Protein AF-A0A814K4F9-F1 (afdb_monomer_lite)

Foldseek 3Di:
DKDWDFDADPVQQWGPDTDMDDPPRVVLVVVVVVCNVVGDGLVNLCPDQADPPDPNRCSSDDDDDVVVVDDPDDPDD

Organism: NCBI:txid433720

InterPro domains:
  IPR004099 Pyridine nucleotide-disulphide oxidoreductase, dimerisation domain [PF02852] (3-61)
  IPR016156 FAD/NAD-linked reductase, dimerisation domain superfamily [G3DSA:3.30.390.30] (1-77)
  IPR016156 FAD/NAD-linked reductase, dimerisation domain superfamily [SSF55424] (3-68)
  IPR046952 Glutathione reductase/thioredoxin reductase-like [PTHR42737] (2-63)

Sequence (77 aa):
MSYCKLIVDKNTDRVIGFHVLSPNAGEITQGYALGMRLGATKNDFDMTIGIHPTCAENLTTLSVTKSSGDSAAQEGC

Secondary structure (DSSP, 8-state):
--EEEEEE-TTT-BEEEEEEESTTHHHHHHHHHHHHHHT-BHHHHHHSPPPSS-TTGGGGS----TTT---------

Structure (mmCIF, N/CA/C/O backbone):
data_AF-A0A814K4F9-F1
#
_entry.id   AF-A0A814K4F9-F1
#
l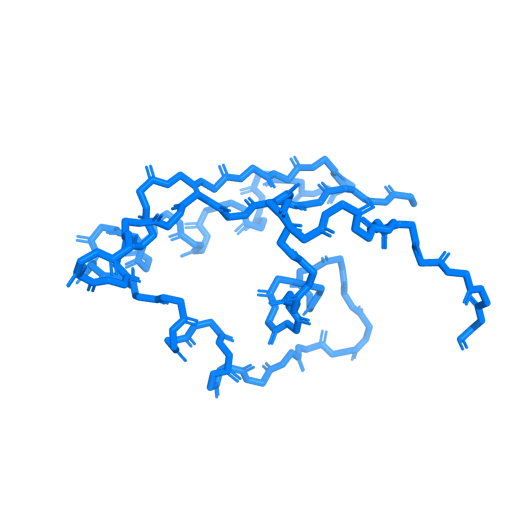oop_
_atom_site.group_PDB
_atom_site.id
_atom_site.type_symbol
_atom_site.label_atom_id
_atom_site.label_alt_id
_atom_site.label_comp_id
_atom_site.label_asym_id
_atom_site.label_entity_id
_atom_site.label_seq_id
_atom_site.pdbx_PDB_ins_code
_atom_site.Cartn_x
_atom_site.Cartn_y
_atom_site.Cartn_z
_atom_site.occupancy
_atom_site.B_iso_or_equiv
_atom_site.auth_seq_id
_atom_site.auth_comp_id
_atom_site.auth_asym_id
_atom_site.auth_atom_id
_atom_site.pdbx_PDB_model_num
ATOM 1 N N . MET A 1 1 ? 10.809 7.649 -10.215 1.00 64.69 1 MET A N 1
ATOM 2 C CA . MET A 1 1 ? 9.721 8.596 -9.900 1.00 64.69 1 MET A CA 1
ATOM 3 C C . MET A 1 1 ? 8.459 7.788 -9.684 1.00 64.69 1 MET A C 1
ATOM 5 O O . MET A 1 1 ? 8.052 7.082 -10.600 1.00 64.69 1 MET A O 1
ATOM 9 N N . SER A 1 2 ? 7.915 7.814 -8.472 1.00 86.00 2 SER A N 1
ATOM 10 C CA . SER A 1 2 ? 6.702 7.079 -8.120 1.00 86.00 2 SER A CA 1
ATOM 11 C C . SER A 1 2 ? 5.730 7.980 -7.373 1.00 86.00 2 SER A C 1
ATOM 13 O O . SER A 1 2 ? 6.159 8.796 -6.564 1.00 86.00 2 SER A O 1
ATOM 15 N N . TYR A 1 3 ? 4.435 7.810 -7.611 1.00 95.31 3 TYR A N 1
ATOM 16 C CA . TYR A 1 3 ? 3.375 8.403 -6.798 1.00 95.31 3 TYR A CA 1
ATOM 17 C C . TYR A 1 3 ? 2.432 7.292 -6.359 1.00 95.31 3 TYR A C 1
ATOM 19 O O . TYR A 1 3 ? 1.963 6.523 -7.196 1.00 95.31 3 TYR A O 1
ATOM 27 N N . CYS A 1 4 ? 2.139 7.195 -5.067 1.00 96.31 4 CYS A N 1
ATOM 28 C CA . CYS A 1 4 ? 1.185 6.222 -4.554 1.00 96.31 4 CYS A CA 1
ATOM 29 C C . CYS A 1 4 ? 0.202 6.876 -3.584 1.00 96.31 4 CYS A C 1
ATOM 31 O O . CYS A 1 4 ? 0.491 7.903 -2.971 1.00 96.31 4 CYS A O 1
ATOM 33 N N . LYS A 1 5 ? -1.003 6.311 -3.498 1.00 97.88 5 LYS A N 1
ATOM 34 C CA . LYS A 1 5 ? -2.027 6.738 -2.543 1.00 97.88 5 LYS A CA 1
ATOM 35 C C . LYS A 1 5 ? -2.906 5.566 -2.125 1.00 97.88 5 LYS A C 1
ATOM 37 O O . LYS A 1 5 ? -3.263 4.716 -2.946 1.00 97.88 5 LYS A O 1
ATOM 42 N N . LEU A 1 6 ? -3.336 5.618 -0.870 1.00 98.38 6 LEU A N 1
ATOM 43 C CA . LEU A 1 6 ? -4.407 4.794 -0.325 1.00 98.38 6 LEU A CA 1
ATOM 44 C C . LEU A 1 6 ? -5.629 5.677 -0.070 1.00 98.38 6 LEU A C 1
ATOM 46 O O . LEU A 1 6 ? -5.505 6.817 0.380 1.00 98.38 6 LEU A O 1
ATOM 50 N N . ILE A 1 7 ? -6.810 5.157 -0.384 1.00 98.50 7 ILE A N 1
ATOM 51 C CA . ILE A 1 7 ? -8.088 5.737 0.021 1.00 98.50 7 ILE A CA 1
ATOM 52 C C . ILE A 1 7 ? -8.602 4.876 1.163 1.00 98.50 7 ILE A C 1
ATOM 54 O O . ILE A 1 7 ? -8.803 3.675 0.982 1.00 98.50 7 ILE A O 1
ATOM 58 N N . VAL A 1 8 ? -8.782 5.494 2.324 1.00 98.69 8 VAL A N 1
ATOM 59 C CA . VAL A 1 8 ? -9.106 4.804 3.572 1.00 98.69 8 VAL A CA 1
ATOM 60 C C . VAL A 1 8 ? -10.462 5.289 4.070 1.00 98.69 8 VAL A C 1
ATOM 62 O O . VAL A 1 8 ? -10.719 6.496 4.106 1.00 98.69 8 VAL A O 1
ATOM 65 N N . ASP A 1 9 ? -11.334 4.354 4.435 1.00 98.44 9 ASP A N 1
ATOM 66 C CA . ASP A 1 9 ? -12.561 4.662 5.165 1.00 98.44 9 ASP A CA 1
ATOM 67 C C . ASP A 1 9 ? -12.208 5.039 6.609 1.00 98.44 9 ASP A C 1
ATOM 69 O O . ASP A 1 9 ? -11.690 4.224 7.368 1.00 98.44 9 ASP A O 1
ATOM 73 N N . LYS A 1 10 ? -12.518 6.278 7.003 1.00 97.31 10 LYS A N 1
ATOM 74 C CA . LYS A 1 10 ? -12.184 6.819 8.329 1.00 97.31 10 LYS A CA 1
ATOM 75 C C . LYS A 1 10 ? -12.832 6.071 9.497 1.00 97.31 10 LYS A C 1
ATOM 77 O O . LYS A 1 10 ? -12.308 6.139 10.601 1.00 97.31 10 LYS A O 1
ATOM 82 N N . ASN A 1 11 ? -13.973 5.416 9.284 1.00 98.06 11 ASN A N 1
ATOM 83 C CA . ASN A 1 11 ? -14.707 4.745 10.357 1.00 98.06 11 ASN A CA 1
ATOM 84 C C . ASN A 1 11 ? -14.205 3.320 10.598 1.00 98.06 11 ASN A C 1
ATOM 86 O O . ASN A 1 11 ? -14.304 2.816 11.713 1.00 98.06 11 ASN A O 1
ATOM 90 N N . THR A 1 12 ? -13.724 2.655 9.546 1.00 98.06 12 THR A N 1
ATOM 91 C CA . THR A 1 12 ? -13.377 1.225 9.580 1.00 98.06 12 THR A CA 1
ATOM 92 C C . THR A 1 12 ? -11.894 0.950 9.370 1.00 98.06 12 THR A C 1
ATOM 94 O O . THR A 1 12 ? -11.475 -0.199 9.474 1.00 98.06 12 THR A O 1
ATOM 97 N N . ASP A 1 13 ? -11.118 1.979 9.032 1.00 98.38 13 ASP A N 1
ATOM 98 C CA . ASP A 1 13 ? -9.715 1.915 8.617 1.00 98.38 13 ASP A CA 1
ATOM 99 C C . ASP A 1 13 ? -9.458 1.066 7.358 1.00 98.38 13 ASP A C 1
ATOM 101 O O . ASP A 1 13 ? -8.316 0.858 6.955 1.00 98.38 13 ASP A O 1
ATOM 105 N N . ARG A 1 14 ? -10.509 0.582 6.680 1.00 98.44 14 ARG A N 1
ATOM 106 C CA . ARG A 1 14 ? -10.366 -0.263 5.488 1.00 98.44 14 ARG A CA 1
ATOM 107 C C . ARG A 1 14 ? -9.811 0.529 4.315 1.00 98.44 14 ARG A C 1
ATOM 109 O O . ARG A 1 14 ? -10.279 1.628 4.002 1.00 98.44 14 ARG A O 1
ATOM 116 N N . VAL A 1 15 ? -8.878 -0.086 3.592 1.00 98.56 15 VAL A N 1
ATOM 117 C CA . VAL A 1 15 ? -8.381 0.436 2.319 1.00 98.56 15 VAL A CA 1
ATOM 118 C C . VAL A 1 15 ? -9.409 0.137 1.232 1.00 98.56 15 VAL A C 1
ATOM 120 O O . VAL A 1 15 ? -9.554 -0.992 0.768 1.00 98.56 15 VAL A O 1
ATOM 123 N N . ILE A 1 16 ? -10.129 1.175 0.813 1.00 98.38 16 ILE A N 1
ATOM 124 C CA . ILE A 1 16 ? -11.173 1.113 -0.221 1.00 98.38 16 ILE A CA 1
ATOM 125 C C . ILE A 1 16 ? -10.667 1.542 -1.603 1.00 98.38 16 ILE A C 1
ATOM 127 O O . ILE A 1 16 ? -11.379 1.421 -2.596 1.00 98.38 16 ILE A O 1
ATOM 131 N N . GLY A 1 17 ? -9.431 2.035 -1.690 1.00 98.31 17 GLY A N 1
ATOM 132 C CA . GLY A 1 17 ? -8.794 2.364 -2.958 1.00 98.31 17 GLY A CA 1
ATOM 133 C C . GLY A 1 17 ? -7.277 2.329 -2.864 1.00 98.31 17 GLY A C 1
ATOM 134 O O . GLY A 1 17 ? -6.694 2.789 -1.887 1.00 98.31 17 GLY A O 1
ATOM 135 N N . PHE A 1 18 ? -6.643 1.837 -3.920 1.00 98.31 18 PHE A N 1
ATOM 136 C CA . PHE A 1 18 ? -5.196 1.720 -4.053 1.00 98.31 18 PHE A CA 1
ATOM 137 C C . PHE A 1 18 ? -4.792 2.244 -5.424 1.00 98.31 18 PHE A C 1
ATOM 139 O O . PHE A 1 18 ? -5.401 1.872 -6.426 1.00 98.31 18 PHE A O 1
ATOM 146 N N . HIS A 1 19 ? -3.812 3.143 -5.480 1.00 98.25 19 HIS A N 1
ATOM 147 C CA . HIS A 1 19 ? -3.300 3.649 -6.750 1.00 98.25 19 HIS A CA 1
ATOM 148 C C . HIS A 1 19 ? -1.793 3.818 -6.666 1.00 98.25 19 HIS A C 1
ATOM 150 O O . HIS A 1 19 ? -1.285 4.417 -5.716 1.00 98.25 19 HIS A O 1
ATOM 156 N N . VAL A 1 20 ? -1.104 3.362 -7.703 1.00 97.88 20 VAL A N 1
ATOM 157 C CA . VAL A 1 20 ? 0.335 3.523 -7.854 1.00 97.88 20 VAL A CA 1
ATOM 158 C C . VAL A 1 20 ? 0.655 3.934 -9.288 1.00 97.88 20 VAL A C 1
ATOM 160 O O . VAL A 1 20 ? 0.117 3.393 -10.250 1.00 97.88 20 VAL A O 1
ATOM 163 N N . LEU A 1 21 ? 1.524 4.925 -9.413 1.00 97.44 21 LEU A N 1
ATOM 164 C CA . LEU A 1 21 ? 2.212 5.316 -10.630 1.00 97.44 21 LEU A CA 1
ATOM 165 C C . LEU A 1 21 ? 3.686 5.009 -10.390 1.00 97.44 21 LEU A C 1
ATOM 167 O O . LEU A 1 21 ? 4.344 5.739 -9.655 1.00 97.44 21 LEU A O 1
ATOM 171 N N . SER A 1 22 ? 4.190 3.919 -10.954 1.00 96.25 22 SER A N 1
ATOM 172 C CA . SER A 1 22 ? 5.589 3.497 -10.842 1.00 96.25 22 SER A CA 1
ATOM 173 C C . SER A 1 22 ? 5.936 2.527 -11.975 1.00 96.25 22 SER A C 1
ATOM 175 O O . SER A 1 22 ? 5.029 1.976 -12.607 1.00 96.25 22 SER A O 1
ATOM 177 N N . PRO A 1 23 ? 7.228 2.243 -12.216 1.00 96.88 23 PRO A N 1
ATOM 178 C CA . PRO A 1 23 ? 7.614 1.024 -12.917 1.00 96.88 23 PRO A CA 1
ATOM 179 C C . PRO A 1 23 ? 6.990 -0.201 -12.236 1.00 96.88 23 PRO A C 1
ATOM 181 O O . PRO A 1 23 ? 6.816 -0.207 -11.014 1.00 96.88 23 PRO A O 1
ATOM 184 N N . ASN A 1 24 ? 6.656 -1.222 -13.025 1.00 97.19 24 ASN A N 1
ATOM 185 C CA . ASN A 1 24 ? 6.095 -2.490 -12.546 1.00 97.19 24 ASN A CA 1
ATOM 186 C C . ASN A 1 24 ? 4.802 -2.329 -11.710 1.00 97.19 24 ASN A C 1
ATOM 188 O O . ASN A 1 24 ? 4.569 -3.029 -10.724 1.00 97.19 24 ASN A O 1
ATOM 192 N N . ALA A 1 25 ? 3.960 -1.347 -12.062 1.00 97.75 25 ALA A N 1
ATOM 193 C CA . ALA A 1 25 ? 2.725 -1.062 -11.331 1.00 97.75 25 ALA A CA 1
ATOM 194 C C . ALA A 1 25 ? 1.759 -2.260 -11.295 1.00 97.75 25 ALA A C 1
ATOM 196 O O . ALA A 1 25 ? 1.028 -2.414 -10.316 1.00 97.75 25 ALA A O 1
ATOM 197 N N . GLY A 1 26 ? 1.752 -3.110 -12.329 1.00 98.19 26 GLY A N 1
ATOM 198 C CA . GLY A 1 26 ? 0.907 -4.306 -12.378 1.00 98.19 26 GLY A CA 1
ATOM 199 C C . GLY A 1 26 ? 1.305 -5.332 -11.317 1.00 98.19 26 GLY A C 1
ATOM 200 O O . GLY A 1 26 ? 0.455 -5.811 -10.569 1.00 98.19 26 GLY A O 1
ATOM 201 N N . GLU A 1 27 ? 2.603 -5.590 -11.197 1.00 98.06 27 GLU A N 1
ATOM 202 C CA . GLU A 1 27 ? 3.228 -6.526 -10.265 1.00 98.06 27 GLU A CA 1
ATOM 203 C C . GLU A 1 27 ? 2.996 -6.090 -8.815 1.00 98.06 27 GLU A C 1
ATOM 205 O O . GLU A 1 27 ? 2.602 -6.894 -7.972 1.00 98.06 27 GLU A O 1
ATOM 210 N N . ILE A 1 28 ? 3.161 -4.792 -8.536 1.00 97.81 28 ILE A N 1
ATOM 211 C CA . ILE A 1 28 ? 2.876 -4.209 -7.219 1.00 97.81 28 ILE A CA 1
ATOM 212 C C . ILE A 1 28 ? 1.382 -4.345 -6.899 1.00 97.81 28 ILE A C 1
ATOM 214 O O . ILE A 1 28 ? 1.006 -4.852 -5.841 1.00 97.81 28 ILE A O 1
ATOM 218 N N . THR A 1 29 ? 0.514 -3.920 -7.822 1.00 98.44 29 THR A N 1
ATOM 219 C CA . THR A 1 29 ? -0.940 -3.899 -7.601 1.00 98.44 29 THR A CA 1
ATOM 220 C C . THR A 1 29 ? -1.506 -5.301 -7.383 1.00 98.44 29 THR A C 1
ATOM 222 O O . THR A 1 29 ? -2.415 -5.466 -6.571 1.00 98.44 29 THR A O 1
ATOM 225 N N . GLN A 1 30 ? -0.967 -6.323 -8.053 1.00 98.50 30 GLN A N 1
ATOM 226 C CA . GLN A 1 30 ? -1.456 -7.697 -7.944 1.00 98.50 30 GLN A CA 1
ATOM 227 C C . GLN A 1 30 ? -1.401 -8.236 -6.505 1.00 98.50 30 GLN A C 1
ATOM 229 O O . GLN A 1 30 ? -2.369 -8.850 -6.051 1.00 98.50 30 GLN A O 1
ATOM 234 N N . GLY A 1 31 ? -0.316 -7.973 -5.770 1.00 97.06 31 GLY A N 1
ATOM 235 C CA . GLY A 1 31 ? -0.185 -8.388 -4.369 1.00 97.06 31 GLY A CA 1
ATOM 236 C C . GLY A 1 31 ? -1.181 -7.674 -3.452 1.00 97.06 31 GLY A C 1
ATOM 237 O O . GLY A 1 31 ? -1.912 -8.315 -2.692 1.00 97.06 31 GLY A O 1
ATOM 238 N N . TYR A 1 32 ? -1.283 -6.347 -3.571 1.00 97.62 32 TYR A N 1
ATOM 239 C CA . TYR A 1 32 ? -2.197 -5.553 -2.743 1.00 97.62 32 TYR A CA 1
ATOM 240 C C . TYR A 1 32 ? -3.673 -5.813 -3.052 1.00 97.62 32 TYR A C 1
ATOM 242 O O . TYR A 1 32 ? -4.494 -5.760 -2.138 1.00 97.62 32 TYR A O 1
ATOM 250 N N . ALA A 1 33 ? -4.027 -6.170 -4.290 1.00 98.25 33 ALA A N 1
ATOM 251 C CA . ALA A 1 33 ? -5.394 -6.548 -4.646 1.00 98.25 33 ALA A CA 1
ATOM 252 C C . ALA A 1 33 ? -5.892 -7.755 -3.828 1.00 98.25 33 ALA A C 1
ATOM 254 O O . ALA A 1 33 ? -7.050 -7.778 -3.404 1.00 98.25 33 ALA A O 1
ATOM 255 N N . LEU A 1 34 ? -5.021 -8.732 -3.543 1.00 98.19 34 LEU A N 1
ATOM 256 C CA . LEU A 1 34 ? -5.355 -9.843 -2.650 1.00 98.19 34 LEU A CA 1
ATOM 257 C C . LEU A 1 34 ? -5.577 -9.356 -1.211 1.00 98.19 34 LEU A C 1
ATOM 259 O O . LEU A 1 34 ? -6.580 -9.728 -0.604 1.00 98.19 34 LEU A O 1
ATOM 263 N N . GLY A 1 35 ? -4.688 -8.507 -0.688 1.00 97.31 35 GLY A N 1
ATOM 264 C CA . GLY A 1 35 ? -4.832 -7.920 0.649 1.00 97.31 35 GLY A CA 1
ATOM 265 C C . GLY A 1 35 ? -6.138 -7.135 0.801 1.00 97.31 35 GLY A C 1
ATOM 266 O O . GLY A 1 35 ? -6.899 -7.357 1.741 1.00 97.31 35 GLY A O 1
ATOM 267 N N . MET A 1 36 ? -6.472 -6.294 -0.179 1.00 97.94 36 MET A N 1
ATOM 268 C CA . MET A 1 36 ? -7.733 -5.546 -0.208 1.00 97.94 36 MET A CA 1
ATOM 269 C C . MET A 1 36 ? -8.954 -6.472 -0.261 1.00 97.94 36 MET A C 1
ATOM 271 O O . MET A 1 36 ? -9.927 -6.237 0.455 1.00 97.94 36 MET A O 1
ATOM 275 N N . ARG A 1 37 ? -8.902 -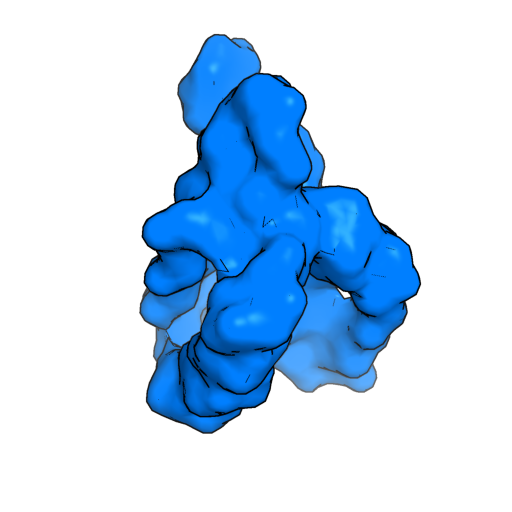7.566 -1.038 1.00 98.00 37 ARG A N 1
ATOM 276 C CA . ARG A 1 37 ? -9.970 -8.584 -1.073 1.00 98.00 37 ARG A CA 1
ATOM 277 C C . ARG A 1 37 ? -10.196 -9.238 0.293 1.00 98.00 37 ARG A C 1
ATOM 279 O O . ARG A 1 37 ? -11.331 -9.573 0.620 1.00 98.00 37 ARG A O 1
ATOM 286 N N . LEU A 1 38 ? -9.136 -9.416 1.081 1.00 98.31 38 LEU A N 1
ATOM 287 C CA . LEU A 1 38 ? -9.199 -9.949 2.446 1.00 98.31 38 LEU A CA 1
ATOM 288 C C . LEU A 1 38 ? -9.592 -8.892 3.490 1.00 98.31 38 LEU A C 1
ATOM 290 O O . LEU A 1 38 ? -9.869 -9.242 4.633 1.00 98.31 38 LEU A O 1
ATOM 294 N N . GLY A 1 39 ? -9.694 -7.623 3.092 1.00 98.00 39 GLY A N 1
ATOM 295 C CA . GLY A 1 39 ? -10.131 -6.541 3.962 1.00 98.00 39 GLY A CA 1
ATOM 296 C C . GLY A 1 39 ? -9.024 -5.757 4.642 1.00 98.00 39 GLY A C 1
ATOM 297 O O . GLY A 1 39 ? -9.288 -5.226 5.716 1.00 98.00 39 GLY A O 1
ATOM 298 N N . ALA A 1 40 ? -7.842 -5.674 4.026 1.00 98.44 40 ALA A N 1
ATOM 299 C CA . ALA A 1 40 ? -6.717 -4.912 4.556 1.00 98.44 40 ALA A CA 1
ATOM 300 C C . ALA A 1 40 ? -7.112 -3.493 5.007 1.00 98.44 40 ALA A C 1
ATOM 302 O O . ALA A 1 40 ? -7.826 -2.755 4.314 1.00 98.44 40 ALA A O 1
ATOM 303 N N . THR A 1 41 ? -6.611 -3.132 6.178 1.00 98.69 41 THR A N 1
ATOM 304 C CA . THR A 1 41 ? -6.744 -1.831 6.832 1.00 98.69 41 THR A CA 1
ATOM 305 C C . THR A 1 41 ? -5.485 -0.994 6.631 1.00 98.69 41 THR A C 1
ATOM 307 O O . THR A 1 41 ? -4.453 -1.521 6.216 1.00 98.69 41 THR A O 1
ATOM 310 N N . LYS A 1 42 ? -5.525 0.313 6.906 1.00 98.38 42 LYS A N 1
ATOM 311 C CA . LYS A 1 42 ? -4.320 1.151 6.855 1.00 98.38 42 LYS A CA 1
ATOM 312 C C . LYS A 1 42 ? -3.287 0.678 7.878 1.00 98.38 42 LYS A C 1
ATOM 314 O O . LYS A 1 42 ? -2.105 0.625 7.545 1.00 98.38 42 LYS A O 1
ATOM 319 N N . ASN A 1 43 ? -3.732 0.244 9.055 1.00 98.25 43 ASN A N 1
ATOM 320 C CA . ASN A 1 43 ? -2.861 -0.360 10.058 1.00 98.25 43 ASN A CA 1
ATOM 321 C C . ASN A 1 43 ? -2.103 -1.595 9.530 1.00 98.25 43 ASN A C 1
ATOM 323 O O . ASN A 1 43 ? -0.929 -1.762 9.844 1.00 98.25 43 ASN A O 1
ATOM 327 N N . ASP A 1 44 ? -2.720 -2.433 8.688 1.00 98.38 44 ASP A N 1
ATOM 328 C CA . ASP A 1 44 ? -2.026 -3.589 8.092 1.00 98.38 44 ASP A CA 1
ATOM 329 C C . ASP A 1 44 ? -0.876 -3.159 7.164 1.00 98.38 44 ASP A C 1
ATOM 331 O O . ASP A 1 44 ? 0.172 -3.806 7.129 1.00 98.38 44 ASP A O 1
ATOM 335 N N . PHE A 1 45 ? -1.041 -2.050 6.433 1.00 97.94 45 PHE A N 1
ATOM 336 C CA . PHE A 1 45 ? 0.028 -1.483 5.603 1.00 97.94 45 PHE A CA 1
ATOM 337 C C . PHE A 1 45 ? 1.166 -0.927 6.465 1.00 97.94 45 PHE A C 1
ATOM 339 O O . PHE A 1 45 ? 2.324 -1.172 6.142 1.00 97.94 45 PHE A O 1
ATOM 346 N N . ASP A 1 46 ? 0.845 -0.242 7.566 1.00 97.81 46 ASP A N 1
ATOM 347 C CA . ASP A 1 46 ? 1.836 0.370 8.4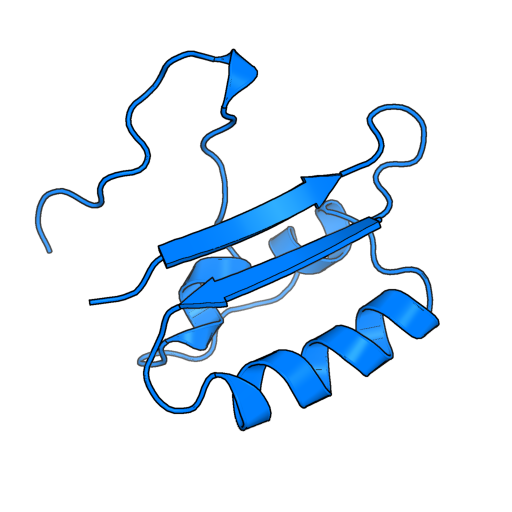67 1.00 97.81 46 ASP A CA 1
ATOM 348 C C . ASP A 1 46 ? 2.621 -0.655 9.290 1.00 97.81 46 ASP A C 1
ATOM 350 O O . ASP A 1 46 ? 3.795 -0.458 9.595 1.00 97.81 46 ASP A O 1
ATOM 354 N N . MET A 1 47 ? 1.985 -1.776 9.629 1.00 97.81 47 MET A N 1
ATOM 355 C CA . MET A 1 47 ? 2.630 -2.902 10.305 1.00 97.81 47 MET A CA 1
ATOM 356 C C . MET A 1 47 ? 3.484 -3.754 9.358 1.00 97.81 47 MET A C 1
ATOM 358 O O . MET A 1 47 ? 4.296 -4.562 9.816 1.00 97.81 47 MET A O 1
ATOM 362 N N . THR A 1 48 ? 3.301 -3.610 8.043 1.00 97.56 48 THR A N 1
ATOM 363 C CA . THR A 1 48 ? 4.073 -4.355 7.048 1.00 97.56 48 THR A CA 1
ATOM 364 C C . THR A 1 48 ? 5.461 -3.739 6.900 1.00 97.56 48 THR A C 1
ATOM 366 O O . THR A 1 48 ? 5.608 -2.548 6.657 1.00 97.56 48 THR A O 1
ATOM 369 N N . ILE A 1 49 ? 6.506 -4.561 6.988 1.00 98.12 49 ILE A N 1
ATOM 370 C CA . ILE A 1 49 ? 7.877 -4.101 6.752 1.00 98.12 49 ILE A CA 1
ATOM 371 C C . ILE A 1 49 ? 8.138 -4.029 5.246 1.00 98.12 49 ILE A C 1
ATOM 373 O O . ILE A 1 49 ? 7.976 -5.018 4.527 1.00 98.12 49 ILE A O 1
ATOM 377 N N . GLY A 1 50 ? 8.556 -2.854 4.776 1.00 97.06 50 GLY A N 1
ATOM 378 C CA . GLY A 1 50 ? 8.952 -2.632 3.390 1.00 97.06 50 GLY A CA 1
ATOM 379 C C . GLY A 1 50 ? 10.179 -3.459 2.994 1.00 97.06 50 GLY A C 1
ATOM 380 O O . GLY A 1 50 ? 11.119 -3.631 3.770 1.00 97.06 50 GLY A O 1
ATOM 381 N N . ILE A 1 51 ? 10.178 -3.965 1.759 1.00 97.88 51 ILE A N 1
ATOM 382 C CA . ILE A 1 51 ? 11.340 -4.631 1.161 1.00 97.88 51 ILE A CA 1
ATOM 383 C C . ILE A 1 51 ? 12.178 -3.567 0.453 1.00 97.88 51 ILE A C 1
ATOM 385 O O . ILE A 1 51 ? 11.699 -2.951 -0.499 1.00 97.88 51 ILE A O 1
ATOM 389 N N . HIS A 1 52 ? 13.423 -3.381 0.888 1.00 96.19 52 HIS A N 1
ATOM 390 C CA . HIS A 1 52 ? 14.306 -2.337 0.369 1.00 96.19 52 HIS A CA 1
ATOM 391 C C . HIS A 1 52 ? 15.399 -2.900 -0.565 1.00 96.19 52 HIS A C 1
ATOM 393 O O . HIS A 1 52 ? 16.003 -3.920 -0.217 1.00 96.19 52 HIS A O 1
ATOM 399 N N . PRO A 1 53 ? 15.726 -2.246 -1.703 1.00 95.00 53 PRO A N 1
ATOM 400 C CA . PRO A 1 53 ? 15.059 -1.084 -2.302 1.00 95.00 53 PRO A CA 1
ATOM 401 C C . PRO A 1 53 ? 13.968 -1.500 -3.306 1.00 95.00 53 PRO A C 1
ATOM 403 O O . PRO A 1 53 ? 14.248 -2.200 -4.284 1.00 95.00 53 PRO A O 1
ATOM 406 N N . THR A 1 54 ? 12.723 -1.052 -3.124 1.00 95.62 54 THR A N 1
ATOM 407 C CA . THR A 1 54 ? 11.628 -1.315 -4.075 1.00 95.62 54 THR A CA 1
ATOM 408 C C . THR A 1 54 ? 10.683 -0.127 -4.236 1.00 95.62 54 THR A C 1
ATOM 410 O O . THR A 1 54 ? 10.471 0.660 -3.330 1.00 95.62 54 THR A O 1
ATOM 413 N N . CYS A 1 55 ? 10.009 -0.015 -5.386 1.00 94.75 55 CYS A N 1
ATOM 414 C CA . CYS A 1 55 ? 8.931 0.976 -5.534 1.00 94.75 55 CYS A CA 1
ATOM 415 C C . CYS A 1 55 ? 7.742 0.703 -4.591 1.00 94.75 55 CYS A C 1
ATOM 417 O O . CYS A 1 55 ? 6.999 1.627 -4.264 1.00 94.75 55 CYS A O 1
ATOM 419 N N . ALA A 1 56 ? 7.544 -0.558 -4.190 1.00 95.94 56 ALA A N 1
ATOM 420 C CA . ALA A 1 56 ? 6.428 -0.979 -3.351 1.00 95.94 56 ALA A CA 1
ATOM 421 C C . ALA A 1 56 ? 6.601 -0.580 -1.879 1.00 95.94 56 ALA A C 1
ATOM 423 O O . ALA A 1 56 ? 5.598 -0.373 -1.204 1.00 95.94 56 ALA A O 1
ATOM 424 N N . GLU A 1 57 ? 7.835 -0.435 -1.382 1.00 95.62 57 GLU A N 1
ATOM 425 C CA . GLU A 1 57 ? 8.089 -0.127 0.034 1.00 95.62 57 GLU A CA 1
ATOM 426 C C . GLU A 1 57 ? 7.449 1.193 0.483 1.00 95.62 57 GLU A C 1
ATOM 428 O O . GLU A 1 57 ? 6.976 1.301 1.606 1.00 95.62 57 GLU A O 1
ATOM 433 N N . ASN A 1 58 ? 7.317 2.167 -0.423 1.00 93.81 58 ASN A N 1
ATOM 434 C CA . ASN A 1 58 ? 6.677 3.452 -0.131 1.00 93.81 58 ASN A CA 1
ATOM 435 C C . ASN A 1 58 ? 5.216 3.316 0.333 1.00 93.81 58 ASN A C 1
ATOM 437 O O . ASN A 1 58 ? 4.692 4.216 0.981 1.00 93.81 58 ASN A O 1
ATOM 441 N N . LEU A 1 59 ? 4.539 2.208 0.010 1.00 95.62 59 LEU A N 1
ATOM 442 C CA . LEU A 1 59 ? 3.163 1.949 0.440 1.00 95.62 59 LEU A CA 1
ATOM 443 C C . LEU A 1 59 ? 3.066 1.538 1.913 1.00 95.62 59 LEU A C 1
ATOM 445 O O . LEU A 1 59 ? 1.973 1.612 2.471 1.00 95.62 59 LEU A O 1
ATOM 449 N N . THR A 1 60 ? 4.172 1.127 2.539 1.00 96.69 60 THR A N 1
ATOM 450 C CA . THR A 1 60 ? 4.202 0.685 3.941 1.00 96.69 60 THR A CA 1
ATOM 451 C C . THR A 1 60 ? 4.527 1.814 4.922 1.00 96.69 60 THR A C 1
ATOM 453 O O . THR A 1 60 ? 4.576 1.588 6.123 1.00 96.69 60 THR A O 1
ATOM 456 N N . THR A 1 61 ? 4.781 3.032 4.432 1.00 95.56 61 THR A N 1
ATOM 457 C CA . THR A 1 61 ? 5.222 4.176 5.254 1.00 95.56 61 THR A CA 1
ATOM 458 C C . THR A 1 61 ? 4.430 5.462 4.987 1.00 95.56 61 THR A C 1
ATOM 460 O O . THR A 1 61 ? 4.845 6.556 5.368 1.00 95.56 61 THR A O 1
ATOM 463 N N . LEU A 1 62 ? 3.260 5.362 4.347 1.00 96.19 62 LEU A N 1
ATOM 464 C CA . LEU A 1 62 ? 2.426 6.522 4.013 1.00 96.19 62 LEU A CA 1
ATOM 465 C C . LEU A 1 62 ? 1.839 7.192 5.265 1.00 96.19 62 LEU A C 1
ATOM 467 O O . LEU A 1 62 ? 0.898 6.674 5.865 1.00 96.19 62 LEU A O 1
ATOM 471 N N . SER A 1 63 ? 2.332 8.382 5.608 1.00 95.44 63 SER A N 1
ATOM 472 C CA . SER A 1 63 ? 1.870 9.169 6.764 1.00 95.44 63 SER A CA 1
ATOM 473 C C . SER A 1 63 ? 1.137 10.463 6.389 1.00 95.44 63 SER A C 1
ATOM 475 O O . SER A 1 63 ? 0.243 10.900 7.114 1.00 95.44 63 SER A O 1
ATOM 477 N N . VAL A 1 64 ? 1.465 11.067 5.243 1.00 96.81 64 VAL A N 1
ATOM 478 C CA . VAL A 1 64 ? 0.860 12.330 4.796 1.00 96.81 64 VAL A CA 1
ATOM 479 C C . VAL A 1 64 ? -0.571 12.104 4.311 1.00 96.81 64 VAL A C 1
ATOM 481 O O . VAL A 1 64 ? -0.828 11.302 3.409 1.00 96.81 64 VAL A O 1
ATOM 484 N N . THR A 1 65 ? -1.517 12.861 4.870 1.00 97.62 65 THR A N 1
ATOM 485 C CA . THR A 1 65 ? -2.919 12.838 4.433 1.00 97.62 65 THR A CA 1
ATOM 486 C C . THR A 1 65 ? -3.226 14.046 3.562 1.00 97.62 65 THR A C 1
ATOM 488 O O . THR A 1 65 ? -2.803 15.158 3.850 1.00 97.62 65 THR A O 1
ATOM 491 N N . LYS A 1 66 ? -4.059 13.882 2.528 1.00 97.00 66 LYS A N 1
ATOM 492 C CA . LYS A 1 66 ? -4.498 15.039 1.725 1.00 97.00 66 LYS A CA 1
ATOM 493 C C . LYS A 1 66 ? -5.242 16.101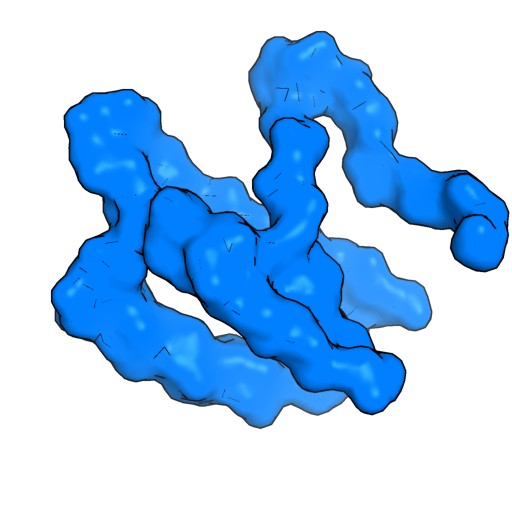 2.543 1.00 97.00 66 LYS A C 1
ATOM 495 O O . LYS A 1 66 ? -5.237 17.262 2.158 1.00 97.00 66 LYS A O 1
ATOM 500 N N . SER A 1 67 ? -5.902 15.710 3.634 1.00 96.38 67 SER A N 1
ATOM 501 C CA . SER A 1 67 ? -6.650 16.630 4.497 1.00 96.38 67 SER A CA 1
ATOM 502 C C . SER A 1 67 ? -5.776 17.489 5.406 1.00 96.38 67 SER A C 1
ATOM 504 O O . SER A 1 67 ? -6.276 18.507 5.871 1.00 96.38 67 SER A O 1
ATOM 506 N N . SER A 1 68 ? -4.521 17.106 5.679 1.00 96.81 68 SER A N 1
ATOM 507 C CA . SER A 1 68 ? -3.623 17.948 6.482 1.00 96.81 68 SER A CA 1
ATOM 508 C C . SER A 1 68 ? -3.091 19.147 5.695 1.00 96.81 68 SER A C 1
ATOM 510 O O . SER A 1 68 ? -2.714 20.145 6.293 1.00 96.81 68 SER A O 1
ATOM 512 N N . GLY A 1 69 ? -3.121 19.079 4.359 1.00 95.75 69 GLY A N 1
ATOM 513 C CA . GLY A 1 69 ? -2.580 20.119 3.481 1.00 95.75 69 GLY A CA 1
ATOM 514 C C . GLY A 1 69 ? -1.062 20.049 3.304 1.00 95.75 69 GLY A C 1
ATOM 515 O O . GLY A 1 69 ? -0.516 20.834 2.531 1.00 95.75 69 GLY A O 1
ATOM 516 N N . ASP A 1 70 ? -0.394 19.099 3.963 1.00 94.94 70 ASP A N 1
ATOM 517 C CA . ASP A 1 70 ? 1.049 18.906 3.842 1.00 94.94 70 ASP A CA 1
ATOM 518 C C . ASP A 1 70 ? 1.432 18.374 2.452 1.00 94.94 70 ASP A C 1
ATOM 520 O O . ASP A 1 70 ? 0.665 17.670 1.782 1.00 94.94 70 ASP A O 1
ATOM 524 N N . SER A 1 71 ? 2.653 18.68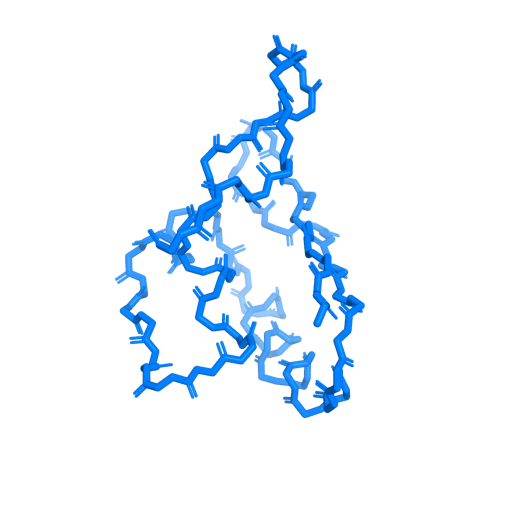9 2.017 1.00 92.69 71 SER A N 1
ATOM 525 C CA . SER A 1 7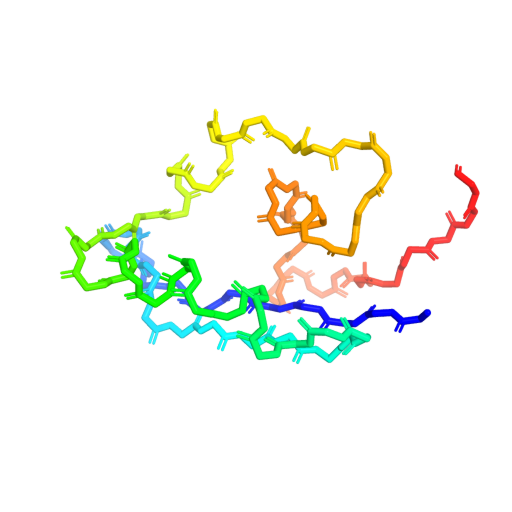1 ? 3.206 18.155 0.772 1.00 92.69 71 SER A CA 1
ATOM 526 C C . SER A 1 71 ? 3.516 16.664 0.911 1.00 92.69 71 SER A C 1
ATOM 528 O O . SER A 1 71 ? 4.137 16.233 1.877 1.00 92.69 71 SER A O 1
ATOM 530 N N . ALA A 1 72 ? 3.122 15.880 -0.094 1.00 91.00 72 ALA A N 1
ATOM 531 C CA . ALA A 1 72 ? 3.488 14.467 -0.219 1.00 91.00 72 ALA A CA 1
ATOM 532 C C . ALA A 1 72 ? 4.723 14.250 -1.115 1.00 91.00 72 ALA A C 1
ATOM 534 O O . ALA A 1 72 ? 5.031 13.114 -1.479 1.00 91.00 72 ALA A O 1
ATOM 535 N N . ALA A 1 73 ? 5.389 15.326 -1.545 1.00 88.88 73 ALA A N 1
ATOM 536 C CA . ALA A 1 73 ? 6.631 15.218 -2.294 1.00 88.88 73 ALA A CA 1
ATOM 537 C C . ALA A 1 73 ? 7.743 14.730 -1.360 1.00 88.88 73 ALA A C 1
ATOM 539 O O . ALA A 1 73 ? 7.949 15.292 -0.288 1.00 88.88 73 ALA A O 1
ATOM 540 N N . GLN A 1 74 ? 8.458 13.687 -1.773 1.00 80.94 74 GLN A N 1
ATOM 541 C CA . GLN A 1 74 ? 9.658 13.256 -1.070 1.00 80.94 74 GLN A CA 1
ATOM 542 C C . GLN A 1 74 ? 10.805 14.190 -1.467 1.00 80.94 74 GLN A C 1
ATOM 544 O O . GLN A 1 74 ? 11.204 14.227 -2.632 1.00 80.94 74 GLN A O 1
ATOM 549 N N . GLU A 1 75 ? 11.290 14.977 -0.511 1.00 75.56 75 GLU A N 1
ATOM 550 C CA . GLU A 1 75 ? 12.423 15.883 -0.685 1.00 75.56 75 GLU A CA 1
ATOM 551 C C . GLU A 1 75 ? 13.674 15.253 -0.057 1.00 75.56 75 GLU A C 1
ATOM 553 O O . GLU A 1 75 ? 13.680 14.940 1.130 1.00 75.56 75 GLU A O 1
ATOM 558 N N . GLY A 1 76 ? 14.734 15.070 -0.851 1.00 73.94 76 GLY A N 1
ATOM 559 C CA . GLY A 1 76 ? 16.029 14.560 -0.377 1.00 73.94 76 GLY A CA 1
ATOM 560 C C . GLY A 1 76 ? 16.299 13.075 -0.655 1.00 73.94 76 GLY A C 1
ATOM 561 O O . GLY A 1 76 ? 15.619 12.451 -1.472 1.00 73.94 76 GLY A O 1
ATOM 562 N N . CYS A 1 77 ? 17.348 12.558 -0.003 1.00 54.72 77 CYS A N 1
ATOM 563 C CA . CYS A 1 77 ? 17.668 11.131 0.115 1.00 54.72 77 CYS A CA 1
ATOM 564 C C . CYS A 1 77 ? 17.089 10.581 1.418 1.00 54.72 77 CYS A C 1
ATOM 566 O O . CYS A 1 77 ? 17.231 11.287 2.443 1.00 54.72 77 CYS A O 1
#

Radius of gyration: 12.33 Å; chains: 1; bounding box: 32×30×23 Å

pLDDT: mean 95.16, std 7.35, range [54.72, 98.69]